Protein AF-A0A9W8CHA0-F1 (afdb_monomer)

Solvent-accessible surface area (backbone atoms only — not comparable to full-atom values): 10295 Å² total; per-residue (Å²): 117,98,78,73,63,66,67,46,80,40,76,45,73,54,78,86,43,56,71,73,57,36,50,51,46,39,60,52,34,70,33,68,90,13,84,50,25,91,42,50,75,45,77,48,66,90,63,69,86,51,57,82,72,44,62,67,42,74,47,77,55,96,94,41,79,43,80,77,45,72,59,89,64,81,89,57,67,67,65,40,52,54,48,53,51,51,51,56,55,48,62,44,61,82,71,53,88,79,84,88,81,83,90,79,96,72,97,67,96,64,95,68,79,74,69,74,78,75,53,67,66,56,57,54,53,46,49,68,70,67,34,68,66,60,56,49,50,55,53,48,54,51,52,52,51,54,49,51,54,51,49,53,52,51,52,51,52,52,61,67,66,69,115

Nearest PDB structures (foldseek):
  8vvc-assembly1_A  TM=6.935E-01  e=2.539E-04  Homo sapiens
  6bhu-assembly1_A  TM=5.672E-01  e=1.405E-04  Bos taurus
  8vt4-assembly1_B  TM=6.913E-01  e=7.758E-04  Homo sapiens
  8vux-assembly1_B  TM=6.866E-01  e=6.370E-04  Homo sapiens
  9buk-assembly1_A  TM=4.930E-01  e=8.848E-04  Homo sapiens

InterPro domains:
  IPR027417 P-loop containing nucleoside triphosphate hydrolase [G3DSA:3.40.50.300] (1-109)
  IPR027417 P-loop containing nucleoside triphosphate hydrolase [SSF52540] (2-65)
  IPR050173 ATP-binding cassette transporter C-like [PTHR24223] (1-147)

Mean predicted aligned error: 18.23 Å

Radius of gyration: 28.12 Å; Cα contacts (8 Å, |Δi|>4): 94; chains: 1; bounding box: 60×44×82 Å

pLDDT: mean 73.02, std 19.4, range [26.42, 95.0]

Organism: NCBI:txid1052880

Secondary structure (DSSP, 8-state):
-TT--SEEEEESTTTTS-HHHHHHHIIIIISTTSTTTTSEEEEE-S-GGGGGG-SEEEEEETTEEEEEEE--S---HHHHHHHHHHHHHHHGGGT------------------------HHHHHHHHHHH-HHHHHHHHHHHHHHHHHHHHHHHHHHHHHH--

Foldseek 3Di:
DVVPDQEEEEEAPLVVDDLVVSLVCCVADVDLVHPCNVGHYHYDHPDPLCVLQDQWDWDDDPNDIDTPDHDPDPRDVVVSVVSSVVVVVVVVVVPDDDDDDDDDDDPDDDPPPPPPPCPVVVVVVCCVVVDVVVVCVVVVVVVVVVVVVVVVVVVVVCVVVVD

Sequence (163 aa):
LYLEADVYIFDDILSAVDAHVERHIIERILVADGIIGNKTRILVTHAEHLVPLSNIVISFSNGNASIVRQNPEPFDPTSCISALDKLSATEQKHANANTKSNVHDKFTIHPEIDYPQLSISYIWRFIKLSGYGAVSIVIGMYLLNVYCIYYIEDLRMNLIRGK

Structure (mmCIF, N/CA/C/O backbone):
data_AF-A0A9W8CHA0-F1
#
_entry.id   AF-A0A9W8CHA0-F1
#
loop_
_atom_site.group_PDB
_atom_site.id
_atom_site.type_symbol
_atom_site.label_atom_id
_atom_site.label_alt_id
_atom_site.label_comp_id
_atom_site.label_asym_id
_atom_site.label_entity_id
_atom_site.label_seq_id
_atom_site.pdbx_PDB_ins_code
_atom_site.Cartn_x
_atom_site.Cartn_y
_atom_site.Cartn_z
_atom_site.occupancy
_atom_site.B_iso_or_equiv
_atom_site.auth_seq_id
_atom_site.auth_comp_id
_atom_site.auth_asym_id
_atom_site.auth_atom_id
_atom_site.pdbx_PDB_model_num
ATOM 1 N N . LEU A 1 1 ? -10.228 11.380 -1.732 1.00 62.72 1 LEU A N 1
ATOM 2 C CA . LEU A 1 1 ? -10.508 12.516 -0.828 1.00 62.72 1 LEU A CA 1
ATOM 3 C C . LEU A 1 1 ? -11.689 13.365 -1.289 1.00 62.72 1 LEU A C 1
ATOM 5 O O . LEU A 1 1 ? -12.598 13.568 -0.508 1.00 62.72 1 LEU A O 1
ATOM 9 N N . TYR A 1 2 ? -11.699 13.807 -2.550 1.00 63.50 2 TYR A N 1
ATOM 10 C CA . TYR A 1 2 ? -12.710 14.710 -3.125 1.00 63.50 2 TYR A CA 1
ATOM 11 C C . TYR A 1 2 ? -14.188 14.299 -2.982 1.00 63.50 2 TYR A C 1
ATOM 13 O O . TYR A 1 2 ? -15.050 15.156 -3.122 1.00 63.50 2 TYR A O 1
ATOM 21 N N . LEU A 1 3 ? -14.490 13.022 -2.721 1.00 73.44 3 LEU A N 1
ATOM 22 C CA . LEU A 1 3 ? -15.860 12.545 -2.496 1.00 73.44 3 LEU A CA 1
ATOM 23 C C . LEU A 1 3 ? -16.322 12.606 -1.028 1.00 73.44 3 LEU A C 1
ATOM 25 O O . LEU A 1 3 ? -17.466 12.257 -0.768 1.00 73.44 3 LEU A O 1
ATOM 29 N N . GLU A 1 4 ? -15.446 12.976 -0.082 1.00 80.88 4 GLU A N 1
ATOM 30 C CA . GLU A 1 4 ? -15.739 13.041 1.365 1.00 80.88 4 GLU A CA 1
ATOM 31 C C . GLU A 1 4 ? -16.498 11.819 1.920 1.00 80.88 4 GLU A C 1
ATOM 33 O O . GLU A 1 4 ? -17.339 11.928 2.807 1.00 80.88 4 GLU A O 1
ATOM 38 N N . ALA A 1 5 ? -16.179 10.625 1.413 1.00 86.50 5 ALA A N 1
ATOM 39 C CA . ALA A 1 5 ? -16.849 9.398 1.822 1.00 86.50 5 ALA A CA 1
ATOM 40 C C . ALA A 1 5 ? -16.565 9.043 3.292 1.00 86.50 5 ALA A C 1
ATOM 42 O O . ALA A 1 5 ? -15.492 9.335 3.832 1.00 86.50 5 ALA A O 1
ATOM 43 N N . ASP A 1 6 ? -17.516 8.358 3.926 1.00 88.44 6 ASP A N 1
ATOM 44 C CA . ASP A 1 6 ? -17.346 7.828 5.283 1.00 88.44 6 ASP A CA 1
ATOM 45 C C . ASP A 1 6 ? -16.515 6.541 5.319 1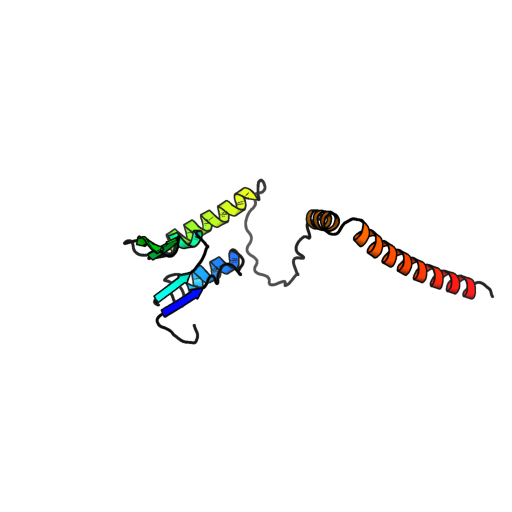.00 88.44 6 ASP A C 1
ATOM 47 O O . ASP A 1 6 ? -15.827 6.272 6.307 1.00 88.44 6 ASP A O 1
ATOM 51 N N . VAL A 1 7 ? -16.546 5.777 4.223 1.00 91.00 7 VAL A N 1
ATOM 52 C CA . VAL A 1 7 ? -15.837 4.505 4.065 1.00 91.00 7 VAL A CA 1
ATOM 53 C C . VAL A 1 7 ? -14.965 4.548 2.813 1.00 91.00 7 VAL A C 1
ATOM 55 O O . VAL A 1 7 ? -15.450 4.826 1.717 1.00 91.00 7 VAL A O 1
ATOM 58 N N . TYR A 1 8 ? -13.683 4.230 2.980 1.00 90.69 8 TYR A N 1
ATOM 59 C CA . TYR A 1 8 ? -12.711 4.085 1.901 1.00 90.69 8 TYR A CA 1
ATOM 60 C C . TYR A 1 8 ? -12.276 2.630 1.774 1.00 90.69 8 TYR A C 1
ATOM 62 O O . TYR A 1 8 ? -11.896 2.007 2.764 1.00 90.69 8 TYR A O 1
ATOM 70 N N . ILE A 1 9 ? -12.310 2.107 0.551 1.00 92.19 9 ILE A N 1
ATOM 71 C CA . ILE A 1 9 ? -11.829 0.765 0.220 1.00 92.19 9 ILE A CA 1
ATOM 72 C C . ILE A 1 9 ? -10.648 0.923 -0.733 1.00 92.19 9 ILE A C 1
ATOM 74 O O . ILE A 1 9 ? -10.749 1.629 -1.736 1.00 92.19 9 ILE A O 1
ATOM 78 N N . PHE A 1 10 ? -9.534 0.282 -0.402 1.00 91.00 10 PHE A N 1
ATOM 79 C CA . PHE A 1 10 ? -8.294 0.309 -1.162 1.00 91.00 10 PHE A CA 1
ATOM 80 C C . PHE A 1 10 ? -7.917 -1.114 -1.565 1.00 91.00 10 PHE A C 1
ATOM 82 O O . PHE A 1 10 ? -7.861 -1.994 -0.707 1.00 91.00 10 PHE A O 1
ATOM 89 N N . ASP A 1 11 ? -7.648 -1.317 -2.853 1.00 91.81 11 ASP A N 1
ATOM 90 C CA . ASP A 1 11 ? -7.210 -2.597 -3.413 1.00 91.81 11 ASP A CA 1
ATOM 91 C C . ASP A 1 11 ? -5.756 -2.475 -3.876 1.00 91.81 11 ASP A C 1
ATOM 93 O O . ASP A 1 11 ? -5.461 -1.802 -4.860 1.00 91.81 11 ASP A O 1
ATOM 97 N N . ASP A 1 12 ? -4.855 -3.005 -3.056 1.00 89.25 12 ASP A N 1
ATOM 98 C CA . ASP A 1 12 ? -3.399 -3.083 -3.202 1.00 89.25 12 ASP A CA 1
ATOM 99 C C . ASP A 1 12 ? -2.693 -1.857 -3.809 1.00 89.25 12 ASP A C 1
ATOM 101 O O . ASP A 1 12 ? -1.729 -1.965 -4.564 1.00 89.25 12 ASP A O 1
ATOM 105 N N . ILE A 1 13 ? -3.148 -0.657 -3.438 1.00 88.94 13 ILE A N 1
ATOM 106 C CA . ILE A 1 13 ? -2.675 0.618 -4.007 1.00 88.94 13 ILE A CA 1
ATOM 107 C C . ILE A 1 13 ? -1.204 0.940 -3.702 1.00 88.94 13 ILE A C 1
ATOM 109 O O . ILE A 1 13 ? -0.628 1.825 -4.331 1.00 88.94 13 ILE A O 1
ATOM 113 N N . LEU A 1 14 ? -0.617 0.274 -2.707 1.00 87.25 14 LEU A N 1
ATOM 114 C CA . LEU A 1 14 ? 0.734 0.554 -2.223 1.00 87.25 14 LEU A CA 1
ATOM 115 C C . LEU A 1 14 ? 1.798 -0.258 -2.973 1.00 87.25 14 LEU A C 1
ATOM 117 O O . LEU A 1 14 ? 2.938 0.177 -3.052 1.00 87.25 14 LEU A O 1
ATOM 121 N N . SER A 1 15 ? 1.419 -1.374 -3.605 1.00 85.31 15 SER A N 1
ATOM 122 C CA . SER A 1 15 ? 2.341 -2.258 -4.336 1.00 85.31 15 SER A CA 1
ATOM 123 C C . SER A 1 15 ? 2.955 -1.621 -5.590 1.00 85.31 15 SER A C 1
ATOM 125 O O . SER A 1 15 ? 4.040 -2.003 -6.023 1.00 85.31 15 SER A O 1
ATOM 127 N N . ALA A 1 16 ? 2.266 -0.643 -6.183 1.00 87.56 16 ALA A N 1
ATOM 128 C CA . ALA A 1 16 ? 2.714 0.071 -7.378 1.00 87.56 16 ALA A CA 1
ATOM 129 C C . ALA A 1 16 ? 3.668 1.238 -7.067 1.00 87.56 16 ALA A C 1
ATOM 131 O O . ALA A 1 16 ? 4.097 1.950 -7.978 1.00 87.56 16 ALA A O 1
ATOM 132 N N . VAL A 1 17 ? 3.950 1.476 -5.786 1.00 83.88 17 VAL A N 1
ATOM 133 C CA . VAL A 1 17 ? 4.624 2.668 -5.281 1.00 83.88 17 VAL A CA 1
ATOM 134 C C . VAL A 1 17 ? 5.921 2.258 -4.581 1.00 83.88 17 VAL A C 1
ATOM 136 O O . VAL A 1 17 ? 5.980 1.229 -3.923 1.00 83.88 17 VAL A O 1
ATOM 139 N N . ASP A 1 18 ? 6.979 3.058 -4.734 1.00 87.75 18 ASP A N 1
ATOM 140 C CA . ASP A 1 18 ? 8.251 2.815 -4.042 1.00 87.75 18 ASP A CA 1
ATOM 141 C C . ASP A 1 18 ? 8.134 3.069 -2.529 1.00 87.75 18 ASP A C 1
ATOM 143 O O . ASP A 1 18 ? 7.355 3.923 -2.100 1.00 87.75 18 ASP A O 1
ATOM 147 N N . ALA A 1 19 ? 8.962 2.401 -1.724 1.00 81.12 19 ALA A N 1
ATOM 148 C CA . ALA A 1 19 ? 8.892 2.406 -0.261 1.00 81.12 19 ALA A CA 1
ATOM 149 C C . ALA A 1 19 ? 8.898 3.821 0.351 1.00 81.12 19 ALA A C 1
ATOM 151 O O . ALA A 1 19 ? 8.209 4.091 1.339 1.00 81.12 19 ALA A O 1
ATOM 152 N N . HIS A 1 20 ? 9.644 4.762 -0.240 1.00 81.19 20 HIS A N 1
ATOM 153 C CA . HIS A 1 20 ? 9.674 6.143 0.247 1.00 81.19 20 HIS A CA 1
ATOM 154 C C . HIS A 1 20 ? 8.334 6.867 0.039 1.00 81.19 20 HIS A C 1
ATOM 156 O O . HIS A 1 20 ? 7.850 7.577 0.924 1.00 81.19 20 HIS A O 1
ATOM 162 N N . VAL A 1 21 ? 7.717 6.675 -1.127 1.00 87.75 21 VAL A N 1
ATOM 163 C CA . VAL A 1 21 ? 6.435 7.300 -1.469 1.00 87.75 21 VAL A CA 1
ATOM 164 C C . VAL A 1 21 ? 5.287 6.575 -0.765 1.00 87.75 21 VAL A C 1
ATOM 166 O O . VAL A 1 21 ? 4.380 7.231 -0.257 1.00 87.75 21 VAL A O 1
ATOM 169 N N . GLU A 1 22 ? 5.353 5.249 -0.650 1.00 86.81 22 GLU A N 1
ATOM 170 C CA . GLU A 1 22 ? 4.421 4.431 0.127 1.00 86.81 22 GLU A CA 1
ATOM 171 C C . GLU A 1 22 ? 4.345 4.937 1.569 1.00 86.81 22 GLU A C 1
ATOM 173 O O . GLU A 1 22 ? 3.263 5.239 2.076 1.00 86.81 22 GLU A O 1
ATOM 178 N N . ARG A 1 23 ? 5.502 5.114 2.212 1.00 83.75 23 ARG A N 1
ATOM 179 C CA . ARG A 1 23 ? 5.578 5.661 3.564 1.00 83.75 23 ARG A CA 1
ATOM 180 C C . ARG A 1 23 ? 4.903 7.022 3.670 1.00 83.75 23 ARG A C 1
ATOM 182 O O . ARG A 1 23 ? 4.126 7.254 4.594 1.00 83.75 23 ARG A O 1
ATOM 189 N N . HIS A 1 24 ? 5.169 7.906 2.713 1.00 86.50 24 HIS A N 1
ATOM 190 C CA . HIS A 1 24 ? 4.564 9.231 2.690 1.00 86.50 24 HIS A CA 1
ATOM 191 C C . HIS A 1 24 ? 3.033 9.166 2.589 1.00 86.50 24 HIS A C 1
ATOM 193 O O . HIS A 1 24 ? 2.329 9.931 3.250 1.00 86.50 24 HIS A O 1
ATOM 199 N N . ILE A 1 25 ? 2.511 8.237 1.785 1.00 88.38 25 ILE A N 1
ATOM 200 C CA . ILE A 1 25 ? 1.073 7.985 1.645 1.00 88.38 25 ILE A CA 1
ATOM 201 C C . ILE A 1 25 ? 0.496 7.473 2.964 1.00 88.38 25 ILE A C 1
ATOM 203 O O . ILE A 1 25 ? -0.535 7.972 3.416 1.00 88.38 25 ILE A O 1
ATOM 207 N N . ILE A 1 26 ? 1.158 6.515 3.609 1.00 86.62 26 ILE A N 1
ATOM 208 C CA . ILE A 1 26 ? 0.707 5.958 4.885 1.00 86.62 26 ILE A CA 1
ATOM 209 C C . ILE A 1 26 ? 0.631 7.059 5.944 1.00 86.62 26 ILE A C 1
ATOM 211 O O . ILE A 1 26 ? -0.442 7.283 6.504 1.00 86.62 26 ILE A O 1
ATOM 215 N N . GLU A 1 27 ? 1.727 7.786 6.164 1.00 83.94 27 GLU A N 1
ATOM 216 C CA . GLU A 1 27 ? 1.835 8.815 7.203 1.00 83.94 27 GLU A CA 1
ATOM 217 C C . GLU A 1 27 ? 0.850 9.967 6.994 1.00 83.94 27 GLU A C 1
ATOM 219 O O . GLU A 1 27 ? 0.224 10.423 7.949 1.00 83.94 27 GLU A O 1
ATOM 224 N N . ARG A 1 28 ? 0.679 10.441 5.753 1.00 84.56 28 ARG A N 1
ATOM 225 C CA . ARG A 1 28 ? -0.174 11.608 5.486 1.00 84.56 28 ARG A CA 1
ATOM 226 C C . ARG A 1 28 ? -1.638 11.275 5.265 1.00 84.56 28 ARG A C 1
ATOM 228 O O . ARG A 1 28 ? -2.474 12.158 5.438 1.00 84.56 28 ARG A O 1
ATOM 235 N N . ILE A 1 29 ? -1.971 10.060 4.839 1.00 86.81 29 ILE A N 1
ATOM 236 C CA . ILE A 1 29 ? -3.334 9.722 4.409 1.00 86.81 29 ILE A CA 1
ATOM 237 C C . ILE A 1 29 ? -3.952 8.662 5.317 1.00 86.81 29 ILE A C 1
ATOM 239 O O . ILE A 1 29 ? -5.043 8.891 5.833 1.00 86.81 29 ILE A O 1
ATOM 243 N N . LEU A 1 30 ? -3.290 7.517 5.497 1.00 84.38 30 LEU A N 1
ATOM 244 C CA . LEU A 1 30 ? -3.899 6.320 6.095 1.00 84.38 30 LEU A CA 1
ATOM 245 C C . LEU A 1 30 ? -3.842 6.286 7.629 1.00 84.38 30 LEU A C 1
ATOM 247 O O . LEU A 1 30 ? -4.703 5.661 8.255 1.00 84.38 30 LEU A O 1
ATOM 251 N N . VAL A 1 31 ? -2.838 6.929 8.224 1.00 80.50 31 VAL A N 1
ATOM 252 C CA . VAL A 1 31 ? -2.638 7.037 9.679 1.00 80.50 31 VAL A CA 1
ATOM 253 C C . VAL A 1 31 ? -3.733 7.904 10.324 1.00 80.50 31 VAL A C 1
ATOM 255 O O . VAL A 1 31 ? -4.372 8.711 9.653 1.00 80.50 31 VAL A O 1
ATOM 258 N N . ALA A 1 32 ? -3.972 7.728 11.629 1.00 71.25 32 ALA A N 1
ATOM 259 C CA . ALA A 1 32 ? -5.003 8.446 12.392 1.00 71.25 32 ALA A CA 1
ATOM 260 C C . ALA A 1 32 ? -4.886 9.984 12.326 1.00 71.25 32 ALA A C 1
ATOM 262 O O . ALA A 1 32 ? -5.907 10.663 12.269 1.00 71.25 32 ALA A O 1
ATOM 263 N N . ASP A 1 33 ? -3.664 10.515 12.241 1.00 76.06 33 ASP A N 1
ATOM 264 C CA . ASP A 1 33 ? -3.401 11.953 12.055 1.00 76.06 33 ASP A CA 1
ATOM 265 C C . ASP A 1 33 ? -3.449 12.397 10.579 1.00 76.06 33 ASP A C 1
ATOM 267 O O . ASP A 1 33 ? -3.261 13.570 10.255 1.00 76.06 33 ASP A O 1
ATOM 271 N N . GLY A 1 34 ? -3.676 11.456 9.662 1.00 77.19 34 GLY A N 1
ATOM 272 C CA . GLY A 1 34 ? -3.756 11.697 8.230 1.00 77.19 34 GLY A CA 1
ATOM 273 C C . GLY A 1 34 ? -5.103 12.269 7.788 1.00 77.19 34 GLY A C 1
ATOM 274 O O . GLY A 1 34 ? -6.080 12.325 8.535 1.00 77.19 34 GLY A O 1
ATOM 275 N N . ILE A 1 35 ? -5.187 12.653 6.513 1.00 82.75 35 ILE A N 1
ATOM 276 C CA . ILE A 1 35 ? -6.352 13.370 5.964 1.00 82.75 35 ILE A CA 1
ATOM 277 C C . ILE A 1 35 ? -7.660 12.561 6.093 1.00 82.75 35 ILE A C 1
ATOM 279 O O . ILE A 1 35 ? -8.733 13.134 6.271 1.00 82.75 35 ILE A O 1
ATOM 283 N N . ILE A 1 36 ? -7.588 11.226 6.025 1.00 86.19 36 ILE A N 1
ATOM 284 C CA . ILE A 1 36 ? -8.743 10.329 6.226 1.00 86.19 36 ILE A CA 1
ATOM 285 C C . ILE A 1 36 ? -8.644 9.522 7.522 1.00 86.19 36 ILE A C 1
ATOM 287 O O . ILE A 1 36 ? -9.340 8.515 7.666 1.00 86.19 36 ILE A O 1
ATOM 291 N N . GLY A 1 37 ? -7.812 9.958 8.470 1.00 81.69 37 GLY A N 1
ATOM 292 C CA . GLY A 1 37 ? -7.523 9.249 9.715 1.00 81.69 37 GLY A CA 1
ATOM 293 C C . GLY A 1 37 ? -8.748 9.009 10.605 1.00 81.69 37 GLY A C 1
ATOM 294 O O . GLY A 1 37 ? -8.860 7.953 11.230 1.00 81.69 37 GLY A O 1
ATOM 295 N N . ASN A 1 38 ? -9.740 9.900 10.541 1.00 84.62 38 ASN A N 1
ATOM 296 C CA . ASN A 1 38 ? -11.012 9.781 11.268 1.00 84.62 38 ASN A CA 1
ATOM 297 C C . ASN A 1 38 ? -12.120 9.011 10.518 1.00 84.62 38 ASN A C 1
ATOM 299 O O . ASN A 1 38 ? -13.231 8.892 11.030 1.00 84.62 38 ASN A O 1
ATOM 303 N N . LYS A 1 39 ? -11.868 8.519 9.298 1.00 88.19 39 LYS A N 1
ATOM 304 C CA . LYS A 1 39 ? -12.856 7.790 8.476 1.00 88.19 39 LYS A CA 1
ATOM 305 C C . LYS A 1 39 ? -12.620 6.280 8.511 1.00 88.19 39 LYS A C 1
ATOM 307 O O . LYS A 1 39 ? -11.527 5.832 8.841 1.00 88.19 39 LYS A O 1
ATOM 312 N N . THR A 1 40 ? -13.611 5.471 8.142 1.00 89.69 40 THR A N 1
ATOM 313 C CA . THR A 1 40 ? -13.425 4.014 8.056 1.00 89.69 40 THR A CA 1
ATOM 314 C C . THR A 1 40 ? -12.615 3.662 6.811 1.00 89.69 40 THR A C 1
ATOM 316 O O . THR A 1 40 ? -12.880 4.168 5.721 1.00 89.69 40 THR A O 1
ATOM 319 N N . ARG A 1 41 ? -11.614 2.790 6.964 1.00 89.31 41 ARG A N 1
ATOM 320 C CA . ARG A 1 41 ? -10.689 2.398 5.894 1.00 89.31 41 ARG A CA 1
ATOM 321 C C . ARG A 1 41 ? -10.566 0.882 5.851 1.00 89.31 41 ARG A C 1
ATOM 323 O O . ARG A 1 41 ? -10.322 0.259 6.880 1.00 89.31 41 ARG A O 1
ATOM 330 N N . ILE A 1 42 ? -10.711 0.309 4.666 1.00 91.62 42 ILE A N 1
ATOM 331 C CA . ILE A 1 42 ? -10.497 -1.110 4.393 1.00 91.62 42 ILE A CA 1
ATOM 332 C C . ILE A 1 42 ? -9.389 -1.185 3.351 1.00 91.62 42 ILE A C 1
ATOM 334 O O . ILE A 1 42 ? -9.543 -0.662 2.252 1.00 91.62 42 ILE A O 1
ATOM 338 N N . LEU A 1 43 ? -8.269 -1.803 3.711 1.00 91.31 43 LEU A N 1
ATOM 339 C CA . LEU A 1 43 ? -7.135 -2.004 2.818 1.00 91.31 43 LEU A CA 1
ATOM 340 C C . LEU A 1 43 ? -6.977 -3.499 2.558 1.00 91.31 43 LEU A C 1
ATOM 342 O O . LEU A 1 43 ? -6.772 -4.274 3.491 1.00 91.31 43 LEU A O 1
ATOM 346 N N . VAL A 1 44 ? -7.070 -3.885 1.292 1.00 92.19 44 VAL A N 1
ATOM 347 C CA . VAL A 1 44 ? -6.695 -5.210 0.801 1.00 92.19 44 VAL A CA 1
ATOM 348 C C . VAL A 1 44 ? -5.272 -5.091 0.281 1.00 92.19 44 VAL A C 1
ATOM 350 O O . VAL A 1 44 ? -5.002 -4.250 -0.568 1.00 92.19 44 VAL A O 1
ATOM 353 N N . THR A 1 45 ? -4.341 -5.866 0.826 1.00 88.44 45 THR A N 1
ATOM 354 C CA . THR A 1 45 ? -2.938 -5.815 0.404 1.00 88.44 45 THR A CA 1
ATOM 355 C C . THR A 1 45 ? -2.211 -7.107 0.745 1.00 88.44 45 THR A C 1
ATOM 357 O O . THR A 1 45 ? -2.577 -7.810 1.689 1.00 88.44 45 THR A O 1
ATOM 360 N N . HIS A 1 46 ? -1.160 -7.394 -0.019 1.00 88.25 46 HIS A N 1
ATOM 361 C CA . HIS A 1 46 ? -0.188 -8.443 0.284 1.00 88.25 46 HIS A CA 1
ATOM 362 C C . HIS A 1 46 ? 0.968 -7.953 1.177 1.00 88.25 46 HIS A C 1
ATOM 364 O O . HIS A 1 46 ? 1.809 -8.751 1.587 1.00 88.25 46 HIS A O 1
ATOM 370 N N . ALA A 1 47 ? 1.017 -6.657 1.495 1.00 80.44 47 ALA A N 1
ATOM 371 C CA . ALA A 1 47 ? 2.055 -6.033 2.306 1.00 80.44 47 ALA A CA 1
ATOM 372 C C . ALA A 1 47 ? 1.913 -6.354 3.808 1.00 80.44 47 ALA A C 1
ATOM 374 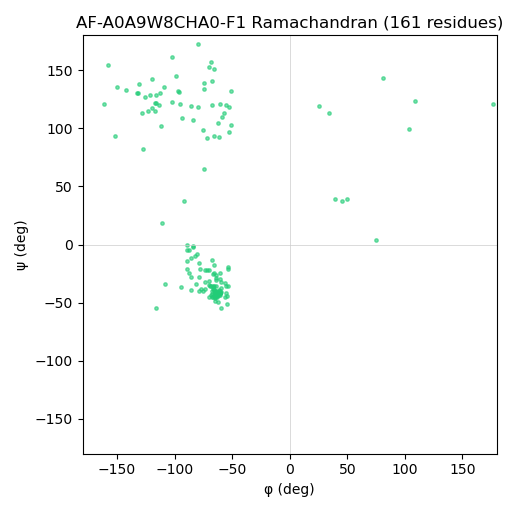O O . ALA A 1 47 ? 1.158 -5.712 4.544 1.00 80.44 47 ALA A O 1
ATOM 375 N N . GLU A 1 48 ? 2.684 -7.330 4.293 1.00 78.75 48 GLU A N 1
ATOM 376 C CA . GLU A 1 48 ? 2.667 -7.751 5.703 1.00 78.75 48 GLU A CA 1
ATOM 377 C C . GLU A 1 48 ? 3.181 -6.671 6.675 1.00 78.75 48 GLU A C 1
ATOM 379 O O . GLU A 1 48 ? 2.784 -6.644 7.842 1.00 78.75 48 GLU A O 1
ATOM 384 N N . HIS A 1 49 ? 4.015 -5.731 6.218 1.00 78.81 49 HIS A N 1
ATOM 385 C CA . HIS A 1 49 ? 4.553 -4.649 7.057 1.00 78.81 49 HIS A CA 1
ATOM 386 C C . HIS A 1 49 ? 3.499 -3.636 7.513 1.00 78.81 49 HIS A C 1
ATOM 388 O O . HIS A 1 49 ? 3.758 -2.866 8.436 1.00 78.81 49 HIS A O 1
ATOM 394 N N . LEU A 1 50 ? 2.307 -3.650 6.911 1.00 78.50 50 LEU A N 1
ATOM 395 C CA . LEU A 1 50 ? 1.182 -2.777 7.261 1.00 78.50 50 LEU A CA 1
ATOM 396 C C . LEU A 1 50 ? 0.280 -3.368 8.345 1.00 78.50 50 LEU A C 1
ATOM 398 O O . LEU A 1 50 ? -0.508 -2.655 8.963 1.00 78.50 50 LEU A O 1
ATOM 402 N N . VAL A 1 51 ? 0.424 -4.661 8.635 1.00 81.75 51 VAL A N 1
ATOM 403 C CA . VAL A 1 51 ? -0.332 -5.366 9.678 1.00 81.75 51 VAL A CA 1
ATOM 404 C C . VAL A 1 51 ? -0.211 -4.686 11.054 1.00 81.75 51 VAL A C 1
ATOM 406 O O . VAL A 1 51 ? -1.245 -4.510 11.704 1.00 81.75 51 VAL A O 1
ATOM 409 N N . PRO A 1 52 ? 0.978 -4.242 11.523 1.00 77.81 52 PRO A N 1
ATOM 410 C CA . PRO A 1 52 ? 1.110 -3.531 12.798 1.00 77.81 52 PRO A CA 1
ATOM 411 C C . PRO A 1 52 ? 0.387 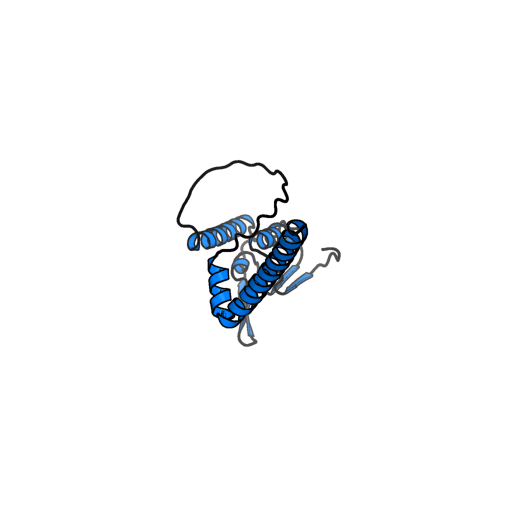-2.182 12.823 1.00 77.81 52 PRO A C 1
ATOM 413 O O . PRO A 1 52 ? -0.011 -1.734 13.892 1.00 77.81 52 PRO A O 1
ATOM 416 N N . LEU A 1 53 ? 0.213 -1.553 11.656 1.00 76.81 53 LEU A N 1
ATOM 417 C CA . LEU A 1 53 ? -0.436 -0.252 11.514 1.00 76.81 53 LEU A CA 1
ATOM 418 C C . LEU A 1 53 ? -1.973 -0.343 11.525 1.00 76.81 53 LEU A C 1
ATOM 420 O O . LEU A 1 53 ? -2.662 0.675 11.530 1.00 76.81 53 LEU A O 1
ATOM 424 N N . SER A 1 54 ? -2.527 -1.553 11.483 1.00 81.44 54 SER A N 1
ATOM 425 C CA . SER A 1 54 ? -3.964 -1.774 11.353 1.00 81.44 54 SER A CA 1
ATOM 426 C C . SER A 1 54 ? -4.629 -2.068 12.698 1.00 81.44 54 SER A C 1
ATOM 428 O O . SER A 1 54 ? -4.072 -2.737 13.568 1.00 81.44 54 SER A O 1
ATOM 430 N N . ASN A 1 55 ? -5.864 -1.593 12.865 1.00 83.50 55 ASN A N 1
ATOM 431 C CA . ASN A 1 55 ? -6.661 -1.899 14.054 1.00 83.50 55 ASN A CA 1
ATOM 432 C C . ASN A 1 55 ? -7.176 -3.348 14.038 1.00 83.50 55 ASN A C 1
ATOM 434 O O . ASN A 1 55 ? -7.228 -4.011 15.077 1.00 83.50 55 ASN A O 1
ATOM 438 N N . ILE A 1 56 ? -7.571 -3.829 12.854 1.00 87.56 56 ILE A N 1
ATOM 439 C CA . ILE A 1 56 ? -8.154 -5.153 12.627 1.00 87.56 56 ILE A CA 1
ATOM 440 C C . ILE A 1 56 ? -7.456 -5.789 11.430 1.00 87.56 56 ILE A C 1
ATOM 442 O O . ILE A 1 56 ? -7.379 -5.185 10.362 1.00 87.56 56 ILE A O 1
ATOM 446 N N . VAL A 1 57 ? -7.008 -7.029 11.607 1.00 89.25 57 VAL A N 1
ATOM 447 C CA . VAL A 1 57 ? -6.356 -7.834 10.573 1.00 89.25 57 VAL A CA 1
ATOM 448 C C . VAL A 1 57 ? -7.206 -9.063 10.302 1.00 89.25 57 VAL A C 1
ATOM 450 O O . VAL A 1 57 ? -7.449 -9.878 11.200 1.00 89.25 57 VAL A O 1
ATOM 453 N N . ILE A 1 58 ? -7.614 -9.216 9.047 1.00 91.00 58 ILE A N 1
ATOM 454 C CA . ILE A 1 58 ? -8.357 -10.376 8.559 1.00 91.00 58 ILE A CA 1
ATOM 455 C C . ILE A 1 58 ? -7.482 -11.076 7.525 1.00 91.00 58 ILE A C 1
ATOM 457 O O . ILE A 1 58 ? -7.087 -10.467 6.535 1.00 91.00 58 ILE A O 1
ATOM 461 N N . SER A 1 59 ? -7.178 -12.350 7.757 1.00 90.44 59 SER A N 1
ATOM 462 C CA . SER A 1 59 ? -6.470 -13.194 6.798 1.00 90.44 59 SER A CA 1
ATOM 463 C C . SER A 1 59 ? -7.466 -14.021 5.999 1.00 90.44 59 SER A C 1
ATOM 465 O O . SER A 1 59 ? -8.359 -14.658 6.567 1.00 90.44 59 SER A O 1
ATOM 467 N N . PHE A 1 60 ? -7.293 -14.021 4.682 1.00 90.69 60 PHE A N 1
ATOM 468 C CA . PHE A 1 60 ? -8.046 -14.856 3.758 1.00 90.69 60 PHE A CA 1
ATOM 469 C C . PHE A 1 60 ? -7.185 -16.041 3.322 1.00 90.69 60 PHE A C 1
ATOM 471 O O . PHE A 1 60 ? -6.103 -15.865 2.769 1.00 90.69 60 PHE A O 1
ATOM 478 N N . SER A 1 61 ? -7.673 -17.261 3.544 1.00 90.69 61 SER A N 1
ATOM 479 C CA . SER A 1 61 ? -7.006 -18.492 3.109 1.00 90.69 61 SER A CA 1
ATOM 480 C C . SER A 1 61 ? -8.028 -19.522 2.635 1.00 90.69 61 SER A C 1
ATOM 482 O O . SER A 1 61 ? -9.046 -19.742 3.287 1.00 90.69 61 SER A O 1
ATOM 484 N N . ASN A 1 62 ? -7.784 -20.150 1.478 1.00 91.50 62 ASN A N 1
ATOM 485 C CA . ASN A 1 62 ? -8.648 -21.197 0.906 1.00 91.50 62 ASN A CA 1
ATOM 486 C C . ASN A 1 62 ? -10.147 -20.826 0.847 1.00 91.50 62 ASN A C 1
ATOM 488 O O . ASN A 1 62 ? -11.007 -21.652 1.142 1.00 91.50 62 ASN A O 1
ATOM 492 N N . GLY A 1 63 ? -10.466 -19.570 0.514 1.00 90.81 63 GLY A N 1
ATOM 493 C CA . GLY A 1 63 ? -11.848 -19.073 0.470 1.00 90.81 63 GLY A CA 1
ATOM 494 C C . GLY A 1 63 ? -12.492 -18.803 1.838 1.00 90.81 63 GLY A C 1
ATOM 495 O O . GLY A 1 63 ? -13.657 -18.422 1.882 1.00 90.81 63 GLY A O 1
ATOM 496 N N . ASN A 1 64 ? -11.753 -18.952 2.942 1.00 90.62 64 ASN A N 1
ATOM 497 C CA . ASN A 1 64 ? -12.207 -18.647 4.297 1.00 90.62 64 ASN A CA 1
ATOM 498 C C . ASN A 1 64 ? -11.508 -17.401 4.850 1.00 90.62 64 ASN A C 1
ATOM 500 O O . ASN A 1 64 ? -10.289 -17.257 4.744 1.00 90.62 64 ASN A O 1
ATOM 504 N N . ALA A 1 65 ? -12.285 -16.524 5.485 1.00 90.00 65 ALA A N 1
ATOM 505 C CA . ALA A 1 65 ? -11.783 -15.359 6.204 1.00 90.00 65 ALA A CA 1
ATOM 506 C C . ALA A 1 65 ? -11.654 -15.680 7.699 1.00 90.00 65 ALA A C 1
ATOM 508 O O . ALA A 1 65 ? -12.596 -16.181 8.312 1.00 90.00 65 ALA A O 1
ATOM 509 N N . SER A 1 66 ? -10.505 -15.369 8.294 1.00 88.94 66 SER A N 1
ATOM 510 C CA . SER A 1 66 ? -10.253 -15.528 9.729 1.00 88.94 66 SER A CA 1
ATOM 511 C C . SER A 1 66 ? -9.659 -14.250 10.309 1.00 88.94 66 SER A C 1
ATOM 513 O O . SER A 1 66 ? -8.810 -13.607 9.693 1.00 88.94 66 SER A O 1
ATOM 515 N N . ILE A 1 67 ? -10.120 -13.855 11.493 1.00 88.31 67 ILE A N 1
ATOM 516 C CA . ILE A 1 67 ? -9.578 -12.690 12.195 1.00 88.31 67 ILE A CA 1
ATOM 517 C C . ILE A 1 67 ? -8.287 -13.129 12.879 1.00 88.31 67 ILE A C 1
ATOM 519 O O . ILE A 1 67 ? -8.305 -14.015 13.730 1.00 88.31 67 ILE A O 1
ATOM 523 N N . VAL A 1 68 ? -7.170 -12.513 12.496 1.00 82.69 68 VAL A N 1
ATOM 524 C CA . VAL A 1 68 ? -5.842 -12.847 13.034 1.00 82.69 68 VAL A CA 1
ATOM 525 C C . VAL A 1 68 ? -5.483 -11.938 14.202 1.00 82.69 68 VAL A C 1
ATOM 527 O O . VAL A 1 68 ? -4.849 -12.377 15.160 1.00 82.69 68 VAL A O 1
ATOM 530 N N . ARG A 1 69 ? -5.880 -10.662 14.141 1.00 77.06 69 ARG A N 1
ATOM 531 C CA . ARG A 1 69 ? -5.560 -9.681 15.180 1.00 77.06 69 ARG A CA 1
ATOM 532 C C . ARG A 1 69 ? -6.639 -8.609 15.282 1.00 77.06 69 ARG A C 1
ATOM 534 O O . ARG A 1 69 ? -7.064 -8.046 14.278 1.00 77.06 69 ARG A O 1
ATOM 541 N N . GLN A 1 70 ? -7.006 -8.294 16.516 1.00 69.50 70 GLN A N 1
ATOM 542 C CA . GLN A 1 70 ? -7.734 -7.090 16.900 1.00 69.50 7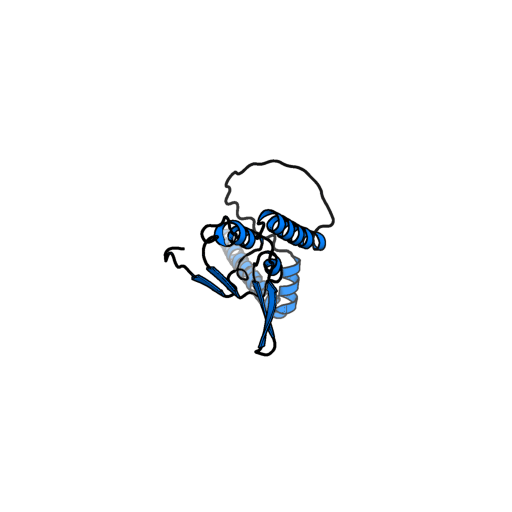0 GLN A CA 1
ATOM 543 C C . GLN A 1 70 ? -6.923 -6.466 18.031 1.00 69.50 70 GLN A C 1
ATOM 545 O O . GLN A 1 70 ? -6.753 -7.110 19.065 1.00 69.50 70 GLN A O 1
ATOM 550 N N . ASN A 1 71 ? -6.333 -5.289 17.817 1.00 60.06 71 ASN A N 1
ATOM 551 C CA . ASN A 1 71 ? -5.577 -4.634 18.882 1.00 60.06 71 ASN A CA 1
ATOM 552 C C . ASN A 1 71 ? -6.548 -3.815 19.755 1.00 60.06 71 ASN A C 1
ATOM 554 O O . ASN A 1 71 ? -7.203 -2.923 19.214 1.00 60.06 71 ASN A O 1
ATOM 558 N N . PRO A 1 72 ? -6.684 -4.109 21.062 1.00 51.56 72 PRO A N 1
ATOM 559 C CA . PRO A 1 72 ? -7.515 -3.311 21.962 1.00 51.56 72 PRO A CA 1
ATOM 560 C C . PRO A 1 72 ? -6.828 -2.012 22.415 1.00 51.56 72 PRO A C 1
ATOM 562 O O . PRO A 1 72 ? -7.502 -1.121 22.926 1.00 51.56 72 PRO A O 1
ATOM 565 N N . GLU A 1 73 ? -5.507 -1.898 22.237 1.00 54.72 73 GLU A N 1
ATOM 566 C CA . GLU A 1 73 ? -4.747 -0.680 22.534 1.00 54.72 73 GLU A CA 1
ATOM 567 C C . GLU A 1 73 ? -5.008 0.402 21.470 1.00 54.72 73 GLU A C 1
ATOM 569 O O . GLU A 1 73 ? -5.051 0.083 20.273 1.00 54.72 73 GLU A O 1
ATOM 574 N N . PRO A 1 74 ? -5.160 1.680 21.875 1.00 54.31 74 PRO A N 1
ATOM 575 C CA . PRO A 1 74 ? -5.244 2.797 20.947 1.00 54.31 74 PRO A CA 1
ATOM 576 C C . PRO A 1 74 ? -4.081 2.747 19.959 1.00 54.31 74 PRO A C 1
ATOM 578 O O . PRO A 1 74 ? -2.926 2.567 20.338 1.00 54.31 74 PRO A O 1
ATOM 581 N N . PHE A 1 75 ? -4.397 2.892 18.678 1.00 61.94 75 PHE A N 1
ATOM 582 C CA . PHE A 1 75 ? -3.391 2.964 17.631 1.00 61.94 75 PHE A CA 1
ATOM 583 C C . PHE A 1 75 ? -2.458 4.156 17.903 1.00 61.94 75 PHE A C 1
ATOM 585 O O . PHE A 1 75 ? -2.893 5.300 17.789 1.00 61.94 75 PHE A O 1
ATOM 592 N N . ASP A 1 76 ? -1.203 3.888 18.283 1.00 61.59 76 ASP A N 1
ATOM 593 C CA . ASP A 1 76 ? -0.155 4.905 18.414 1.00 61.59 76 ASP A CA 1
ATOM 594 C C . ASP A 1 76 ? 0.647 4.985 17.103 1.00 61.59 76 ASP A C 1
ATOM 596 O O . ASP A 1 76 ? 1.441 4.075 16.813 1.00 61.59 76 ASP A O 1
ATOM 600 N N . PRO A 1 77 ? 0.489 6.070 16.320 1.00 58.09 77 PRO A N 1
ATOM 601 C CA . PRO A 1 77 ? 1.230 6.281 15.081 1.00 58.09 77 PRO A CA 1
ATOM 602 C C . PRO A 1 77 ? 2.744 6.221 15.289 1.00 58.09 77 PRO A C 1
ATOM 604 O O . PRO A 1 77 ? 3.472 5.715 14.437 1.00 58.09 77 PRO A O 1
ATOM 607 N N . THR A 1 78 ? 3.224 6.708 16.436 1.00 60.34 78 THR A N 1
ATOM 608 C CA . THR A 1 78 ? 4.647 6.905 16.735 1.00 60.34 78 THR A CA 1
ATOM 609 C C . THR A 1 78 ? 5.378 5.574 16.851 1.00 60.34 78 THR A C 1
ATOM 611 O O . THR A 1 78 ? 6.441 5.376 16.252 1.00 60.34 78 THR A O 1
ATOM 614 N N . SER A 1 79 ? 4.782 4.618 17.568 1.00 60.03 79 SER A N 1
ATOM 615 C CA . SER A 1 79 ? 5.300 3.253 17.667 1.00 60.03 79 SER A CA 1
ATOM 616 C C . SER A 1 79 ? 5.385 2.569 16.299 1.00 60.03 79 SER A C 1
ATOM 618 O O . SER A 1 79 ? 6.373 1.888 16.009 1.00 60.03 79 SER A O 1
ATOM 620 N N . CYS A 1 80 ? 4.412 2.818 15.424 1.00 56.88 80 CYS A N 1
ATOM 621 C CA . CYS A 1 80 ? 4.313 2.174 14.124 1.00 56.88 80 CYS A CA 1
ATOM 622 C C . CYS A 1 80 ? 5.261 2.776 13.085 1.00 56.88 80 CYS A C 1
ATOM 624 O O . CYS A 1 80 ? 5.901 2.031 12.349 1.00 56.88 80 CYS A O 1
ATOM 626 N N . ILE A 1 81 ? 5.418 4.101 13.067 1.00 62.50 81 ILE A N 1
ATOM 627 C CA . ILE A 1 81 ? 6.426 4.793 12.253 1.00 62.50 81 ILE A CA 1
ATOM 628 C C . ILE A 1 81 ? 7.822 4.316 12.664 1.00 62.50 81 ILE A C 1
ATOM 630 O O . ILE A 1 81 ? 8.626 3.965 11.807 1.00 62.50 81 ILE A O 1
ATOM 634 N N . SER A 1 82 ? 8.077 4.159 13.970 1.00 60.44 82 SER A N 1
ATOM 635 C CA . SER A 1 82 ? 9.342 3.592 14.451 1.00 60.44 82 SER A CA 1
ATOM 636 C C . SER A 1 82 ? 9.548 2.129 14.029 1.00 60.44 82 SER A C 1
ATOM 638 O O . SER A 1 82 ? 10.684 1.690 13.862 1.00 60.44 82 SER A O 1
ATOM 640 N N . ALA A 1 83 ? 8.471 1.353 13.871 1.00 62.56 83 ALA A N 1
ATOM 641 C CA . ALA A 1 83 ? 8.526 -0.021 13.377 1.00 62.56 83 ALA A CA 1
ATOM 642 C C . ALA A 1 83 ? 8.764 -0.064 11.859 1.00 62.56 83 ALA A C 1
ATOM 644 O O . ALA A 1 83 ? 9.577 -0.863 11.398 1.00 62.56 83 ALA A O 1
ATOM 645 N N . LEU A 1 84 ? 8.134 0.841 11.106 1.00 61.9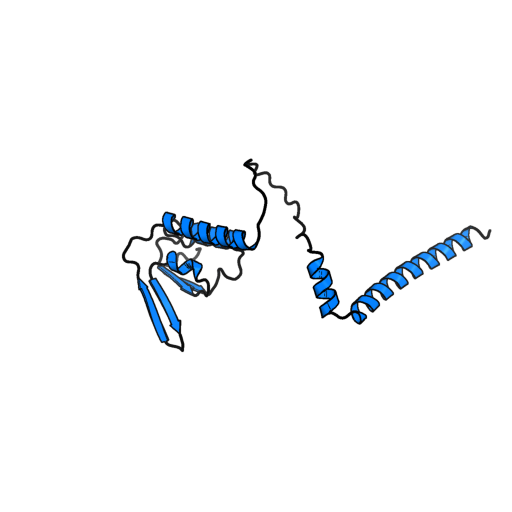1 84 LEU A N 1
ATOM 646 C CA . LEU A 1 84 ? 8.327 1.015 9.669 1.00 61.91 84 LEU A CA 1
ATOM 647 C C . LEU A 1 84 ? 9.744 1.524 9.351 1.00 61.91 84 LEU A C 1
ATOM 649 O O . LEU A 1 84 ? 10.370 1.030 8.421 1.00 61.91 84 LEU A O 1
ATOM 653 N N . ASP A 1 85 ? 10.294 2.418 10.180 1.00 63.84 85 ASP A N 1
ATOM 654 C CA . ASP A 1 85 ? 11.704 2.841 10.151 1.00 63.84 85 ASP A CA 1
ATOM 655 C C . ASP A 1 85 ? 12.672 1.693 10.418 1.00 63.84 85 ASP A C 1
ATOM 657 O O . ASP A 1 85 ? 13.734 1.600 9.807 1.00 63.84 85 ASP A O 1
ATOM 661 N N . LYS A 1 86 ? 12.328 0.791 11.340 1.00 62.00 86 LYS A N 1
ATOM 662 C CA . LYS A 1 86 ? 13.150 -0.394 11.619 1.00 62.00 86 LYS A CA 1
ATOM 663 C C . LYS A 1 86 ? 13.102 -1.395 10.465 1.00 62.00 86 LYS A C 1
ATOM 665 O O . LYS A 1 86 ? 14.117 -2.035 10.197 1.00 62.00 86 LYS A O 1
ATOM 670 N N . LEU A 1 87 ? 11.964 -1.527 9.784 1.00 54.31 87 LEU A N 1
ATOM 671 C CA . LEU A 1 87 ? 11.801 -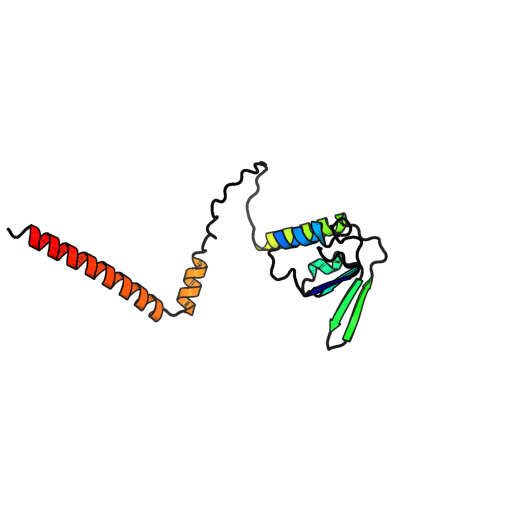2.385 8.605 1.00 54.31 87 LEU A CA 1
ATOM 672 C C . LEU A 1 87 ? 12.560 -1.818 7.395 1.00 54.31 87 LEU A C 1
ATOM 674 O O . LEU A 1 87 ? 13.354 -2.545 6.801 1.00 54.31 87 LEU A O 1
ATOM 678 N N . SER A 1 88 ? 12.461 -0.513 7.130 1.00 52.53 88 SER A N 1
ATOM 679 C CA . SER A 1 88 ? 13.241 0.152 6.074 1.00 52.53 88 SER A CA 1
ATOM 680 C C . SER A 1 88 ? 14.750 0.153 6.367 1.00 52.53 88 SER A C 1
ATOM 682 O O . SER A 1 88 ? 15.566 -0.059 5.470 1.00 52.53 88 SER A O 1
ATOM 684 N N . ALA A 1 89 ? 15.159 0.278 7.635 1.00 52.88 89 ALA A N 1
ATOM 685 C CA . ALA A 1 89 ? 16.557 0.120 8.048 1.00 52.88 89 ALA A CA 1
ATOM 686 C C . ALA A 1 89 ? 17.062 -1.335 7.948 1.00 52.88 89 ALA A C 1
ATOM 688 O O . ALA A 1 89 ? 18.270 -1.571 7.864 1.00 52.88 89 ALA A O 1
ATOM 689 N N . THR A 1 90 ? 16.161 -2.323 7.953 1.00 46.66 90 THR A N 1
ATOM 690 C CA . THR A 1 90 ? 16.508 -3.742 7.774 1.00 46.66 90 THR A CA 1
ATOM 691 C C . THR A 1 90 ? 16.690 -4.084 6.295 1.00 46.66 90 THR A C 1
ATOM 693 O O . THR A 1 90 ? 17.617 -4.824 5.961 1.00 46.66 90 THR A O 1
ATOM 696 N N . GLU A 1 91 ? 15.932 -3.456 5.393 1.00 48.16 91 GLU A N 1
ATOM 697 C CA . GLU A 1 91 ? 16.184 -3.540 3.946 1.00 48.16 91 GLU A CA 1
ATOM 698 C C . GLU A 1 91 ? 17.535 -2.917 3.552 1.00 48.16 91 GLU A C 1
ATOM 700 O O . GLU A 1 91 ? 18.217 -3.421 2.659 1.00 48.16 91 GLU A O 1
ATOM 705 N N . GLN A 1 92 ? 18.024 -1.921 4.301 1.00 42.91 92 GLN A N 1
ATOM 706 C CA . GLN A 1 92 ? 19.381 -1.389 4.115 1.00 42.91 92 GLN A CA 1
ATOM 707 C C . GLN A 1 92 ? 20.499 -2.339 4.594 1.00 42.91 92 GLN A C 1
ATOM 709 O O . GLN A 1 92 ? 21.630 -2.245 4.107 1.00 42.91 92 GLN A O 1
ATOM 714 N N . LYS A 1 93 ? 20.226 -3.294 5.500 1.00 36.41 93 LYS A N 1
ATOM 715 C CA . LYS A 1 93 ? 21.243 -4.242 6.005 1.00 36.41 93 LYS A CA 1
ATOM 716 C C . LYS A 1 93 ? 21.569 -5.389 5.049 1.00 36.41 93 LYS A C 1
ATOM 718 O O . LYS A 1 93 ? 22.664 -5.936 5.154 1.00 36.41 93 LYS A O 1
ATOM 723 N N . HIS A 1 94 ? 20.692 -5.724 4.103 1.00 37.09 94 HIS A N 1
ATOM 724 C CA . HIS A 1 94 ? 21.042 -6.666 3.033 1.00 37.09 94 HIS A CA 1
ATOM 725 C C . HIS A 1 94 ? 21.804 -6.007 1.870 1.00 37.09 94 HIS A C 1
ATOM 727 O O . HIS A 1 94 ? 22.361 -6.727 1.043 1.00 37.09 94 HIS A O 1
ATOM 733 N N . ALA A 1 95 ? 21.899 -4.670 1.838 1.00 38.59 95 ALA A N 1
ATOM 734 C CA . ALA A 1 95 ? 22.619 -3.937 0.796 1.00 38.59 95 ALA A CA 1
ATOM 735 C C . ALA A 1 95 ? 23.942 -3.297 1.254 1.00 38.59 95 ALA A C 1
ATOM 737 O O . ALA A 1 95 ? 24.880 -3.267 0.465 1.00 38.59 95 ALA A O 1
ATOM 738 N N . ASN A 1 96 ? 24.081 -2.824 2.499 1.00 34.00 96 ASN A N 1
ATOM 739 C CA . ASN A 1 96 ? 25.197 -1.936 2.846 1.00 34.00 96 ASN A CA 1
ATOM 740 C C . ASN A 1 96 ? 26.006 -2.407 4.063 1.00 34.00 96 ASN A C 1
ATOM 742 O O . ASN A 1 96 ? 25.896 -1.886 5.174 1.00 34.00 96 ASN A O 1
ATOM 746 N N . ALA A 1 97 ? 26.928 -3.338 3.815 1.00 36.97 97 ALA A N 1
ATOM 747 C CA . ALA A 1 97 ? 28.241 -3.218 4.428 1.00 36.97 97 ALA A CA 1
ATOM 748 C C . ALA A 1 97 ? 28.929 -1.990 3.806 1.00 36.97 97 ALA A C 1
ATOM 750 O O . ALA A 1 97 ? 29.163 -1.965 2.602 1.00 36.97 97 ALA A O 1
ATOM 751 N N . ASN A 1 98 ? 29.270 -1.024 4.661 1.00 36.81 98 ASN A N 1
ATOM 752 C CA . ASN A 1 98 ? 30.168 0.119 4.455 1.00 36.81 98 ASN A CA 1
ATOM 753 C C . ASN A 1 98 ? 29.530 1.518 4.356 1.00 36.81 98 ASN A C 1
ATOM 755 O O . ASN A 1 98 ? 28.776 1.849 3.449 1.00 36.81 98 ASN A O 1
ATOM 759 N N . THR A 1 99 ? 30.040 2.349 5.273 1.00 30.38 99 THR A N 1
ATOM 760 C CA . THR A 1 99 ? 30.282 3.797 5.170 1.00 30.38 99 THR A CA 1
ATOM 761 C C . THR A 1 99 ? 29.295 4.729 5.882 1.00 30.38 99 THR A C 1
ATOM 763 O O . THR A 1 99 ? 28.231 5.092 5.401 1.00 30.38 99 THR A O 1
ATOM 766 N N . LYS A 1 100 ? 29.758 5.167 7.062 1.00 32.31 100 LYS A N 1
ATOM 767 C CA . LYS A 1 100 ? 29.336 6.349 7.823 1.00 32.31 100 LYS A CA 1
ATOM 768 C C . LYS A 1 100 ? 29.727 7.642 7.086 1.00 32.31 100 LYS A C 1
ATOM 770 O O . LYS A 1 100 ? 30.889 7.731 6.704 1.00 32.31 100 LYS A O 1
ATOM 775 N N . SER A 1 101 ? 28.864 8.668 7.091 1.00 29.69 101 SER A N 1
ATOM 776 C CA . SER A 1 101 ? 29.198 10.034 7.570 1.00 29.69 101 SER A CA 1
ATOM 777 C C . SER A 1 101 ? 28.053 11.053 7.390 1.00 29.69 101 SER A C 1
ATOM 779 O O . SER A 1 101 ? 27.624 11.315 6.276 1.00 29.69 101 SER A O 1
ATOM 781 N N . ASN A 1 102 ? 27.631 11.631 8.521 1.00 27.88 102 ASN A N 1
ATOM 782 C CA . ASN A 1 102 ? 27.164 13.000 8.815 1.00 27.88 102 ASN A CA 1
ATOM 783 C C . ASN A 1 102 ? 26.540 13.922 7.735 1.00 27.88 102 ASN A C 1
ATOM 785 O O . ASN A 1 102 ? 27.223 14.404 6.841 1.00 27.88 102 ASN A O 1
ATOM 789 N N . VAL A 1 103 ? 25.278 14.295 8.003 1.00 40.53 103 VAL A N 1
ATOM 790 C CA . VAL A 1 103 ? 24.684 15.655 8.067 1.00 40.53 103 VAL A CA 1
ATOM 791 C C . VAL A 1 103 ? 25.224 16.739 7.114 1.00 40.53 103 VAL A C 1
ATOM 793 O O . VAL A 1 103 ? 26.281 17.305 7.377 1.00 40.53 103 VAL A O 1
ATOM 796 N N . HIS A 1 104 ? 24.389 17.181 6.161 1.00 26.42 104 HIS A N 1
ATOM 797 C CA . HIS A 1 104 ? 24.047 18.604 5.994 1.00 26.42 104 HIS A CA 1
ATOM 798 C C . HIS A 1 104 ? 22.755 18.768 5.173 1.00 26.42 104 HIS A C 1
ATOM 800 O O . HIS A 1 104 ? 22.685 18.344 4.020 1.00 26.42 104 HIS A O 1
ATOM 806 N N . ASP A 1 105 ? 21.744 19.402 5.770 1.00 47.84 105 ASP A N 1
ATOM 807 C CA . ASP A 1 105 ? 20.547 19.868 5.077 1.00 47.84 105 ASP A CA 1
ATOM 808 C C . ASP A 1 105 ? 20.919 20.881 3.991 1.00 47.84 105 ASP A C 1
ATOM 810 O O . ASP A 1 105 ? 21.438 21.960 4.285 1.00 47.84 105 ASP A O 1
ATOM 814 N N . LYS A 1 106 ? 20.576 20.585 2.735 1.00 28.59 106 LY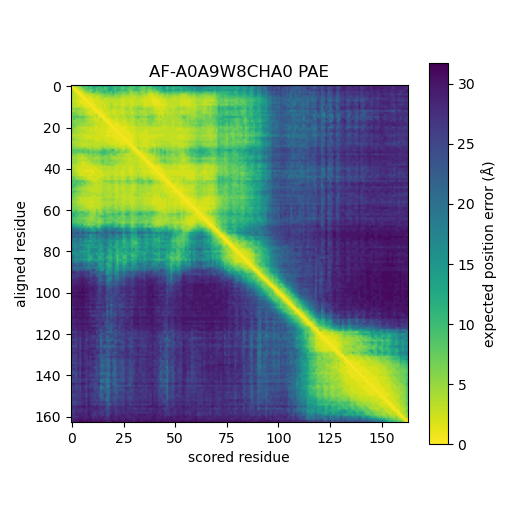S A N 1
ATOM 815 C CA . LYS A 1 106 ? 20.324 21.634 1.747 1.00 28.59 106 LYS A CA 1
ATOM 816 C C . LYS A 1 106 ? 19.332 21.165 0.692 1.00 28.59 106 LYS A C 1
ATOM 818 O O . LYS A 1 106 ? 19.693 20.604 -0.337 1.00 28.59 106 LYS A O 1
ATOM 823 N N . PHE A 1 107 ? 18.065 21.471 0.950 1.00 43.72 107 PHE A N 1
ATOM 824 C CA . PHE A 1 107 ? 17.000 21.497 -0.044 1.00 43.72 107 PHE A CA 1
ATOM 825 C C . PHE A 1 107 ? 17.349 22.553 -1.104 1.00 43.72 107 PHE A C 1
ATOM 827 O O . PHE A 1 107 ? 17.086 23.741 -0.931 1.00 43.72 107 PHE A O 1
ATOM 834 N N . THR A 1 108 ? 18.006 22.136 -2.184 1.00 31.00 108 THR A N 1
ATOM 835 C CA . THR A 1 108 ? 18.062 22.912 -3.425 1.00 31.00 108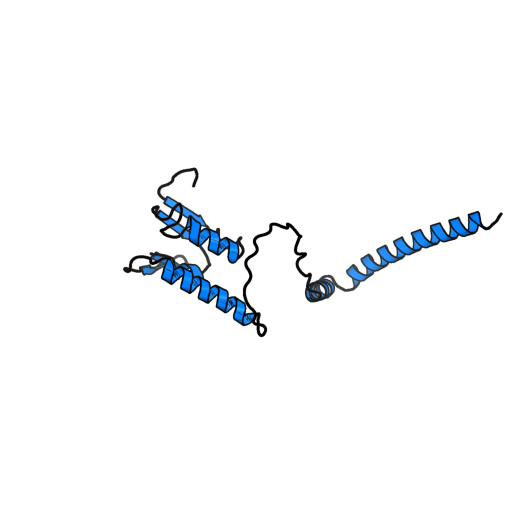 THR A CA 1
ATOM 836 C C . THR A 1 108 ? 17.528 22.010 -4.517 1.00 31.00 108 THR A C 1
ATOM 838 O O . THR A 1 108 ? 18.097 20.962 -4.804 1.00 31.00 108 THR A O 1
ATOM 841 N N . ILE A 1 109 ? 16.392 22.408 -5.077 1.00 41.56 109 ILE A N 1
ATOM 842 C CA . ILE A 1 109 ? 15.789 21.780 -6.242 1.00 41.56 109 ILE A CA 1
ATOM 843 C C . ILE A 1 109 ? 16.778 21.935 -7.401 1.00 41.56 109 ILE A C 1
ATOM 845 O O . ILE A 1 109 ? 16.902 23.014 -7.974 1.00 41.56 109 ILE A O 1
ATOM 849 N N . HIS A 1 110 ? 17.466 20.853 -7.741 1.00 29.80 110 HIS A N 1
ATOM 850 C CA . HIS A 1 110 ? 17.987 20.630 -9.079 1.00 29.80 110 HIS A CA 1
ATOM 851 C C . HIS A 1 110 ? 17.288 19.374 -9.603 1.00 29.80 110 HIS A C 1
ATOM 853 O O . HIS A 1 110 ? 17.495 18.302 -9.036 1.00 29.80 110 HIS A O 1
ATOM 859 N N . PRO A 1 111 ? 16.4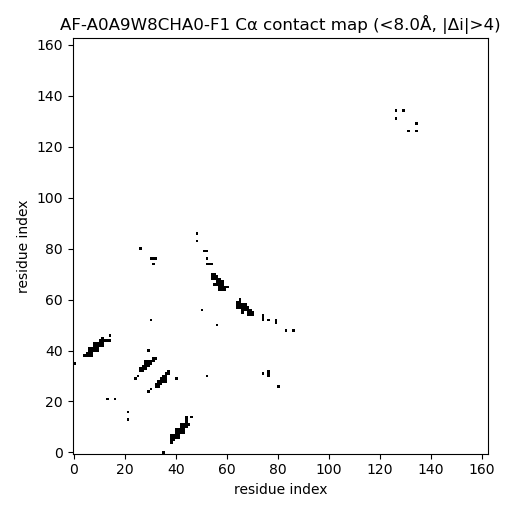57 19.458 -10.658 1.00 40.22 111 PRO A N 1
ATOM 860 C CA . PRO A 1 111 ? 16.100 18.285 -11.436 1.00 40.22 111 PRO A CA 1
ATOM 861 C C . PRO A 1 111 ? 17.321 17.931 -12.292 1.00 40.22 111 PRO A C 1
ATOM 863 O O . PRO A 1 111 ? 17.309 18.075 -13.511 1.00 40.22 111 PRO A O 1
ATOM 866 N N . GLU A 1 112 ? 18.421 17.555 -11.648 1.00 34.62 112 GLU A N 1
ATOM 867 C CA . GLU A 1 112 ? 19.481 16.849 -12.338 1.00 34.62 112 GLU A CA 1
ATOM 868 C C . GLU A 1 112 ? 19.052 15.394 -12.307 1.00 34.62 112 GLU A C 1
ATOM 870 O O . GLU A 1 112 ? 18.947 14.775 -11.251 1.00 34.62 112 GLU A O 1
ATOM 875 N N . ILE A 1 113 ? 18.634 14.926 -13.476 1.00 39.25 113 ILE A N 1
ATOM 876 C CA . ILE A 1 113 ? 18.244 13.552 -13.737 1.00 39.25 113 ILE A CA 1
ATOM 877 C C . ILE A 1 113 ? 19.393 12.683 -13.228 1.00 39.25 113 ILE A C 1
ATOM 879 O O . ILE A 1 113 ? 20.439 12.604 -13.870 1.00 39.25 113 ILE A O 1
ATOM 883 N N . ASP A 1 114 ? 19.209 12.076 -12.056 1.00 37.19 114 ASP A N 1
ATOM 884 C CA . ASP A 1 114 ? 20.066 11.008 -11.569 1.00 37.19 114 ASP A CA 1
ATOM 885 C C . ASP A 1 114 ? 19.827 9.858 -12.543 1.00 37.19 114 ASP A C 1
ATOM 887 O O . ASP A 1 114 ? 18.817 9.151 -12.482 1.00 37.19 114 ASP A O 1
ATOM 891 N N . TYR A 1 115 ? 20.669 9.784 -13.575 1.00 45.00 115 TYR A N 1
ATOM 892 C CA . TYR A 1 115 ? 20.648 8.674 -14.509 1.00 45.00 115 TYR A CA 1
ATOM 893 C C . TYR A 1 115 ? 20.750 7.425 -13.635 1.00 45.00 115 TYR A C 1
ATOM 895 O O . TYR A 1 115 ? 21.745 7.301 -12.913 1.00 45.00 115 TYR A O 1
ATOM 903 N N . PRO A 1 116 ? 19.754 6.519 -13.639 1.00 46.72 116 PRO A N 1
ATOM 904 C CA . PRO A 1 116 ? 19.843 5.315 -12.838 1.00 46.72 116 PRO A CA 1
ATOM 905 C C . PRO A 1 116 ? 21.114 4.626 -13.300 1.00 46.72 116 PRO A C 1
ATOM 907 O O . PRO A 1 116 ? 21.222 4.271 -14.474 1.00 46.72 116 PRO A O 1
ATOM 910 N N . GLN A 1 117 ? 22.095 4.563 -12.398 1.00 53.44 117 GLN A N 1
ATOM 911 C CA . GLN A 1 117 ? 23.438 4.060 -12.642 1.00 53.44 117 GLN A CA 1
ATOM 912 C C . GLN A 1 117 ? 23.255 2.677 -13.256 1.00 53.44 117 GLN A C 1
ATOM 914 O O . GLN A 1 117 ? 22.936 1.718 -12.548 1.00 53.44 117 GLN A O 1
ATOM 919 N N . LEU A 1 118 ? 23.308 2.594 -14.588 1.00 55.38 118 LEU A N 1
ATOM 920 C CA . LEU A 1 118 ? 22.888 1.410 -15.314 1.00 55.38 118 LEU A CA 1
ATOM 921 C C . LEU A 1 118 ? 23.962 0.374 -15.024 1.00 55.38 118 LEU A C 1
ATOM 923 O O . LEU A 1 118 ? 25.017 0.366 -15.656 1.00 55.38 118 LEU A O 1
ATOM 927 N N . SER A 1 119 ? 23.748 -0.416 -13.970 1.00 65.44 119 SER A N 1
ATOM 928 C CA . SER A 1 119 ? 24.751 -1.346 -13.483 1.00 65.44 119 SER A CA 1
ATOM 929 C C . SER A 1 119 ? 25.135 -2.225 -14.658 1.00 65.44 119 SER A C 1
ATOM 931 O O . SER A 1 119 ? 24.285 -2.893 -15.247 1.00 65.44 119 SER A O 1
ATOM 933 N N . ILE A 1 120 ? 26.417 -2.196 -15.025 1.00 71.94 120 ILE A N 1
ATOM 934 C CA . ILE A 1 120 ? 26.983 -2.903 -16.186 1.00 71.94 120 ILE A CA 1
ATOM 935 C C . ILE A 1 120 ? 26.630 -4.406 -16.141 1.00 71.94 120 ILE A C 1
ATOM 937 O O . ILE A 1 120 ? 26.560 -5.081 -17.169 1.00 71.94 120 ILE A O 1
ATOM 941 N N . SER A 1 121 ? 26.298 -4.911 -14.950 1.00 75.94 121 SER A N 1
ATOM 942 C CA . SER A 1 121 ? 25.709 -6.228 -14.706 1.00 75.94 121 SER A CA 1
ATOM 943 C C . SER A 1 121 ? 24.408 -6.497 -15.491 1.00 75.94 121 SER A C 1
ATOM 945 O O . SER A 1 121 ? 24.241 -7.578 -16.062 1.00 75.94 121 SER A O 1
ATOM 947 N N . TYR A 1 122 ? 23.498 -5.523 -15.604 1.00 76.94 122 TYR A N 1
ATOM 948 C CA . TYR A 1 122 ? 22.245 -5.668 -16.358 1.00 76.94 122 TYR A CA 1
ATOM 949 C C . TYR A 1 122 ? 22.482 -5.818 -17.859 1.00 76.94 122 TYR A C 1
ATOM 951 O O . TYR A 1 122 ? 21.809 -6.619 -18.509 1.00 76.94 122 TYR A O 1
ATOM 959 N N . ILE A 1 123 ? 23.482 -5.117 -18.397 1.00 78.06 123 ILE A N 1
ATOM 960 C CA . ILE A 1 123 ? 23.881 -5.227 -19.805 1.00 78.06 123 ILE A CA 1
ATOM 961 C C . ILE A 1 123 ? 24.373 -6.652 -20.088 1.00 78.06 123 ILE A C 1
ATOM 963 O O . ILE A 1 123 ? 23.946 -7.277 -21.057 1.00 78.06 123 ILE A O 1
ATOM 967 N N . TRP A 1 124 ? 25.183 -7.223 -19.192 1.00 78.31 124 TRP A N 1
ATOM 968 C CA . TRP A 1 124 ? 25.628 -8.616 -19.290 1.00 78.31 124 TRP A CA 1
ATOM 969 C C . TRP A 1 124 ? 24.478 -9.626 -19.231 1.00 78.31 124 TRP A C 1
ATOM 971 O O . TRP A 1 124 ? 24.467 -10.597 -19.993 1.00 78.31 124 TRP A O 1
ATOM 981 N N . ARG A 1 125 ? 23.481 -9.396 -18.369 1.00 77.69 125 ARG A N 1
ATOM 982 C CA . ARG A 1 125 ? 22.286 -10.248 -18.282 1.00 77.69 125 ARG A CA 1
ATOM 983 C C . ARG A 1 125 ? 21.440 -10.166 -19.554 1.00 77.69 125 ARG A C 1
ATOM 985 O O . ARG A 1 125 ? 20.970 -11.199 -20.025 1.00 77.69 125 ARG A O 1
ATOM 992 N N . PHE A 1 126 ? 21.304 -8.978 -20.138 1.00 77.88 126 PHE A N 1
ATOM 993 C CA . PHE A 1 126 ? 20.599 -8.774 -21.403 1.00 77.88 126 PHE A CA 1
ATOM 994 C C . PHE A 1 126 ? 21.314 -9.450 -22.580 1.00 77.88 126 PHE A C 1
ATOM 996 O O . PHE A 1 126 ? 20.672 -10.159 -23.351 1.00 77.88 126 PHE A O 1
ATOM 1003 N N . ILE A 1 127 ? 22.642 -9.322 -22.680 1.00 80.75 127 ILE A N 1
ATOM 1004 C CA . ILE A 1 127 ? 23.449 -9.997 -23.714 1.00 80.75 127 ILE A CA 1
ATOM 1005 C C . ILE A 1 127 ? 23.292 -11.520 -23.619 1.00 80.75 127 ILE A C 1
ATOM 1007 O O . ILE A 1 127 ? 23.143 -12.199 -24.634 1.00 80.75 127 ILE A O 1
ATOM 1011 N N . LYS A 1 128 ? 23.269 -12.061 -22.396 1.00 80.12 128 LYS A N 1
ATOM 1012 C CA . LYS A 1 128 ? 23.105 -13.500 -22.165 1.00 80.12 128 LYS A CA 1
ATOM 1013 C C . LYS A 1 128 ? 21.693 -14.004 -22.497 1.00 80.12 128 LYS A C 1
ATOM 1015 O O . LYS A 1 128 ? 21.561 -15.149 -22.914 1.00 80.12 128 LYS A O 1
ATOM 1020 N N . LEU A 1 129 ? 20.662 -13.169 -22.325 1.00 80.81 129 LEU A N 1
ATOM 1021 C CA . LEU A 1 129 ? 19.256 -13.519 -22.571 1.00 80.81 129 LEU A CA 1
ATOM 1022 C C . LEU A 1 129 ? 18.834 -13.332 -24.040 1.00 80.81 129 LEU A C 1
ATOM 1024 O O . LEU A 1 129 ? 18.111 -14.161 -24.578 1.00 80.81 129 LEU A O 1
ATOM 1028 N N . SER A 1 130 ? 19.305 -12.263 -24.688 1.00 78.62 130 SER A N 1
ATOM 1029 C CA . SER A 1 130 ? 19.046 -11.946 -26.104 1.00 78.62 130 SER A CA 1
ATOM 1030 C C . SER A 1 130 ? 19.823 -12.865 -27.062 1.00 78.62 130 SER A C 1
ATOM 1032 O O . SER A 1 130 ? 19.436 -13.073 -28.211 1.00 78.62 130 SER A O 1
ATOM 1034 N N . GLY A 1 131 ? 20.911 -13.464 -26.568 1.00 84.44 131 GLY A N 1
ATOM 1035 C CA . GLY A 1 131 ? 21.799 -14.313 -27.347 1.00 84.44 131 GLY A CA 1
ATOM 1036 C C . GLY A 1 131 ? 22.791 -13.496 -28.176 1.00 84.44 131 GLY A C 1
ATOM 1037 O O . GLY A 1 131 ? 22.483 -12.437 -28.726 1.00 84.44 131 GLY A O 1
ATOM 1038 N N . TYR A 1 132 ? 24.016 -14.009 -28.297 1.00 82.69 132 TYR A N 1
ATOM 1039 C CA . TYR A 1 132 ? 25.121 -13.298 -28.953 1.00 82.69 132 TYR A CA 1
ATOM 1040 C C . TYR A 1 132 ? 24.855 -12.966 -30.434 1.00 82.69 132 TYR A C 1
ATOM 1042 O O . TYR A 1 132 ? 25.409 -11.998 -30.950 1.00 82.69 132 TYR A O 1
ATOM 1050 N N . GLY A 1 133 ? 23.975 -13.719 -31.106 1.00 86.44 133 GLY A N 1
ATOM 1051 C CA . GLY A 1 133 ? 23.622 -13.496 -32.511 1.00 86.44 133 GLY A CA 1
ATOM 1052 C C . GLY A 1 133 ? 22.906 -12.166 -32.760 1.00 86.44 133 GLY A C 1
ATOM 1053 O O . GLY A 1 133 ? 23.324 -11.404 -33.629 1.00 86.44 133 GLY A O 1
ATOM 1054 N N . ALA A 1 134 ? 21.874 -11.841 -31.973 1.00 84.38 134 ALA A N 1
ATOM 1055 C CA . ALA A 1 134 ? 21.107 -10.605 -32.150 1.00 84.38 134 ALA A CA 1
ATOM 1056 C C . ALA A 1 134 ? 21.972 -9.362 -31.893 1.00 84.38 134 ALA A C 1
ATOM 1058 O O . ALA A 1 134 ? 21.954 -8.405 -32.667 1.00 84.38 134 ALA A O 1
ATOM 1059 N N . VAL A 1 135 ? 22.802 -9.414 -30.847 1.00 86.56 135 VAL A N 1
ATOM 1060 C CA . VAL A 1 135 ? 23.737 -8.335 -30.500 1.00 86.56 135 VAL A CA 1
ATOM 1061 C C . VAL A 1 135 ? 24.798 -8.154 -31.593 1.00 86.56 135 VAL A C 1
ATOM 1063 O O . VAL A 1 135 ? 25.085 -7.025 -31.989 1.00 86.56 135 VAL A O 1
ATOM 1066 N N . SER A 1 136 ? 25.330 -9.250 -32.145 1.00 87.25 136 SER A N 1
ATOM 1067 C CA . SER A 1 136 ? 26.309 -9.196 -33.236 1.00 87.25 136 SER A CA 1
ATOM 1068 C C . SER A 1 136 ? 25.737 -8.592 -34.520 1.00 87.25 136 SER A C 1
ATOM 1070 O O . SER A 1 136 ? 26.462 -7.885 -35.217 1.00 87.25 136 SER A O 1
ATOM 1072 N N . ILE A 1 137 ? 24.463 -8.842 -34.838 1.00 92.06 137 ILE A N 1
ATOM 1073 C CA . ILE A 1 137 ? 23.807 -8.266 -36.023 1.00 92.06 137 ILE A CA 1
ATOM 1074 C C . ILE A 1 137 ? 23.658 -6.750 -35.870 1.00 92.06 137 ILE A C 1
ATOM 1076 O O . ILE A 1 137 ? 23.985 -6.010 -36.796 1.00 92.06 137 ILE A O 1
ATOM 1080 N N . VAL A 1 138 ? 23.211 -6.275 -34.704 1.00 91.06 138 VAL A N 1
ATOM 1081 C CA . VAL A 1 138 ? 23.023 -4.835 -34.453 1.00 91.06 138 VAL A CA 1
ATOM 1082 C C . VAL A 1 138 ? 24.358 -4.093 -34.496 1.00 91.06 138 VAL A C 1
ATOM 1084 O O . VAL A 1 138 ? 24.471 -3.067 -35.166 1.00 91.06 138 VAL A O 1
ATOM 1087 N N . ILE A 1 139 ? 25.390 -4.637 -33.844 1.00 92.19 139 ILE A N 1
ATOM 1088 C CA . ILE A 1 139 ? 26.740 -4.058 -33.871 1.00 92.19 139 ILE A CA 1
ATOM 1089 C C . ILE A 1 139 ? 27.303 -4.075 -35.298 1.00 92.19 139 ILE A C 1
ATOM 1091 O O . ILE A 1 139 ? 27.848 -3.070 -35.750 1.00 92.19 139 ILE A O 1
ATOM 1095 N N . GLY A 1 140 ? 27.129 -5.176 -36.034 1.00 94.44 140 GLY A N 1
ATOM 1096 C CA . GLY A 1 140 ? 27.567 -5.292 -37.426 1.00 94.44 140 GLY A CA 1
ATOM 1097 C C . GLY A 1 140 ? 26.888 -4.281 -38.351 1.00 94.44 140 GLY A C 1
ATOM 1098 O O . GLY A 1 140 ? 27.565 -3.634 -39.147 1.00 94.44 140 GLY A O 1
ATOM 1099 N N . MET A 1 141 ? 25.576 -4.079 -38.202 1.00 94.56 141 MET A N 1
ATOM 1100 C CA . MET A 1 141 ? 24.821 -3.068 -38.950 1.00 94.56 141 MET A CA 1
ATOM 1101 C C . MET A 1 141 ? 25.347 -1.655 -38.670 1.00 94.56 141 MET A C 1
ATOM 1103 O O . MET A 1 141 ? 25.510 -0.858 -39.593 1.00 94.56 141 MET A O 1
ATOM 1107 N N . TYR A 1 142 ? 25.658 -1.352 -37.407 1.00 95.00 142 TYR A N 1
ATOM 1108 C CA . TYR A 1 142 ? 26.180 -0.045 -37.011 1.00 95.00 142 TYR A CA 1
ATOM 1109 C C . TYR A 1 142 ? 27.594 0.199 -37.556 1.00 95.00 142 TYR A C 1
ATOM 1111 O O . TYR A 1 142 ? 27.872 1.262 -38.105 1.00 95.00 142 TYR A O 1
ATOM 1119 N N . LEU A 1 143 ? 28.476 -0.802 -37.475 1.00 94.88 143 LEU A N 1
ATOM 1120 C CA . LEU A 1 143 ? 29.831 -0.722 -38.028 1.00 94.88 143 LEU A CA 1
ATOM 1121 C C . LEU A 1 143 ? 29.821 -0.593 -39.552 1.00 94.88 143 LEU A C 1
ATOM 1123 O O . LEU A 1 143 ? 30.586 0.200 -40.096 1.00 94.88 143 LEU A O 1
ATOM 1127 N N . LEU A 1 144 ? 28.934 -1.316 -40.240 1.00 94.50 144 LEU A N 1
ATOM 1128 C CA . LEU A 1 144 ? 28.767 -1.192 -41.686 1.00 94.50 144 LEU A CA 1
ATOM 1129 C C . LEU A 1 144 ? 28.273 0.207 -42.071 1.00 94.50 144 LEU A C 1
ATOM 1131 O O . LEU A 1 144 ? 28.761 0.779 -43.044 1.00 94.50 144 LEU A O 1
ATOM 1135 N N . ASN A 1 145 ? 27.351 0.779 -41.293 1.00 94.12 145 ASN A N 1
ATOM 1136 C CA . ASN A 1 145 ? 26.864 2.139 -41.502 1.00 94.12 145 ASN A CA 1
ATOM 1137 C C . ASN A 1 145 ? 27.992 3.175 -41.345 1.00 94.12 145 ASN A C 1
ATOM 1139 O O . ASN A 1 145 ? 28.218 3.977 -42.251 1.00 94.12 145 ASN A O 1
ATOM 1143 N N . VAL A 1 146 ? 28.762 3.096 -40.255 1.00 94.00 146 VAL A N 1
ATOM 1144 C CA . VAL A 1 146 ? 29.922 3.973 -40.018 1.00 94.00 146 VAL A CA 1
ATOM 1145 C C . VAL A 1 146 ? 30.973 3.812 -41.119 1.00 94.00 146 VAL A C 1
ATOM 1147 O O . VAL A 1 146 ? 31.502 4.806 -41.614 1.00 94.00 146 VAL A O 1
ATOM 1150 N N . TYR A 1 147 ? 31.242 2.579 -41.552 1.00 93.94 147 TYR A N 1
ATOM 1151 C CA . TYR A 1 147 ? 32.178 2.306 -42.640 1.00 93.94 147 TYR A CA 1
ATOM 1152 C C . TYR A 1 147 ? 31.705 2.897 -43.974 1.00 93.94 147 TYR A C 1
ATOM 1154 O O . TYR A 1 147 ? 32.506 3.484 -44.695 1.00 93.94 147 TYR A O 1
ATOM 1162 N N . CYS A 1 148 ? 30.408 2.815 -44.288 1.00 90.88 148 CYS A N 1
ATOM 1163 C CA . CYS A 1 148 ? 29.847 3.438 -45.488 1.00 90.88 148 CYS A CA 1
ATOM 1164 C C . CYS A 1 148 ? 30.011 4.960 -45.467 1.00 90.88 148 CYS A C 1
ATOM 1166 O O . CYS A 1 148 ? 30.397 5.542 -46.478 1.00 90.88 148 CYS A O 1
ATOM 1168 N N . ILE A 1 149 ? 29.765 5.605 -44.322 1.00 91.12 149 ILE A N 1
ATOM 1169 C CA . ILE A 1 149 ? 29.962 7.054 -44.174 1.00 91.12 149 ILE A CA 1
ATOM 1170 C C . ILE A 1 149 ? 31.438 7.413 -44.370 1.00 91.12 149 ILE A C 1
ATOM 1172 O O . ILE A 1 149 ? 31.752 8.333 -45.124 1.00 91.12 149 ILE A O 1
ATOM 1176 N N . TYR A 1 150 ? 32.347 6.656 -43.752 1.00 92.12 150 TYR A N 1
ATOM 1177 C CA . TYR A 1 150 ? 33.784 6.866 -43.910 1.00 92.12 150 TYR A CA 1
ATOM 1178 C C . TYR A 1 150 ? 34.235 6.699 -45.367 1.00 92.12 150 TYR A C 1
ATOM 1180 O O . TYR A 1 150 ? 34.986 7.522 -45.877 1.00 92.12 150 TYR A O 1
ATOM 1188 N N . TYR A 1 151 ? 33.736 5.674 -46.060 1.00 89.69 151 TYR A N 1
ATOM 1189 C CA . TYR A 1 151 ? 34.069 5.412 -47.458 1.00 89.69 151 TYR A CA 1
ATOM 1190 C C . TYR A 1 151 ? 33.552 6.506 -48.402 1.00 89.69 151 TYR A C 1
ATOM 1192 O O . TYR A 1 151 ? 34.253 6.905 -49.330 1.00 89.69 151 TYR A O 1
ATOM 1200 N N . ILE A 1 152 ? 32.351 7.038 -48.154 1.00 88.31 152 ILE A N 1
ATOM 1201 C CA . ILE A 1 152 ? 31.803 8.167 -48.919 1.00 88.31 152 ILE A CA 1
ATOM 1202 C C . ILE A 1 152 ? 32.665 9.420 -48.730 1.00 88.31 152 ILE A C 1
ATOM 1204 O O . ILE A 1 152 ? 32.964 10.109 -49.707 1.00 88.31 152 ILE A O 1
ATOM 1208 N N . GLU A 1 153 ? 33.092 9.711 -47.501 1.00 84.44 153 GLU A N 1
ATOM 1209 C CA . GLU A 1 153 ? 33.963 10.857 -47.229 1.00 84.44 153 GLU A CA 1
ATOM 1210 C C . GLU A 1 153 ? 35.379 10.662 -47.794 1.00 84.44 153 GLU A C 1
ATOM 1212 O O . GLU A 1 153 ? 35.948 11.608 -48.337 1.00 84.44 153 GLU A O 1
ATOM 1217 N N . ASP A 1 154 ? 35.928 9.445 -47.784 1.00 86.44 154 ASP A N 1
ATOM 1218 C CA . ASP A 1 154 ? 37.212 9.148 -48.432 1.00 86.44 154 ASP A CA 1
ATOM 1219 C C . ASP A 1 154 ? 37.136 9.316 -49.960 1.00 86.44 154 ASP A C 1
ATOM 1221 O O . ASP A 1 154 ? 37.988 9.969 -50.566 1.00 86.44 154 ASP A O 1
ATOM 1225 N N . LEU A 1 155 ? 36.063 8.833 -50.597 1.00 81.50 155 LEU A N 1
ATOM 1226 C CA . LEU A 1 155 ? 35.807 9.070 -52.021 1.00 81.50 155 LEU A CA 1
ATOM 1227 C C . LEU A 1 155 ? 35.656 10.561 -52.337 1.00 81.50 155 LEU A C 1
ATOM 1229 O O . LEU A 1 155 ? 36.198 11.038 -53.335 1.00 81.50 155 LEU A O 1
ATOM 1233 N N . ARG A 1 156 ? 34.957 11.316 -51.484 1.00 78.50 156 ARG A N 1
ATOM 1234 C CA . ARG A 1 156 ? 34.806 12.769 -51.622 1.00 78.50 156 ARG A CA 1
ATOM 1235 C C . ARG A 1 156 ? 36.154 13.482 -51.514 1.00 78.50 156 ARG A C 1
ATOM 1237 O O . ARG A 1 156 ? 36.445 14.359 -52.326 1.00 78.50 156 ARG A O 1
ATOM 1244 N N . MET A 1 157 ? 36.988 13.100 -50.551 1.00 77.06 157 MET A N 1
ATOM 1245 C CA . MET A 1 157 ? 38.317 13.682 -50.349 1.00 77.06 157 MET A CA 1
ATOM 1246 C C . MET A 1 157 ? 39.280 13.336 -51.491 1.00 77.06 157 MET A C 1
ATOM 1248 O O . MET A 1 157 ? 40.014 14.214 -51.948 1.00 77.06 157 MET A O 1
ATOM 1252 N N . ASN A 1 158 ? 39.238 12.105 -52.007 1.00 79.25 158 ASN A N 1
ATOM 1253 C CA . ASN A 1 158 ? 40.018 11.688 -53.175 1.00 79.25 158 ASN A CA 1
ATOM 1254 C C . ASN A 1 158 ? 39.567 12.405 -54.458 1.00 79.25 158 ASN A C 1
ATOM 1256 O O . ASN A 1 158 ? 40.407 12.795 -55.268 1.00 79.25 158 ASN A O 1
ATOM 1260 N N . LEU A 1 159 ? 38.267 12.669 -54.615 1.00 75.81 159 LEU A N 1
ATOM 1261 C CA . LEU A 1 159 ? 37.731 13.430 -55.747 1.00 75.81 159 LEU A CA 1
ATOM 1262 C C . LEU A 1 159 ? 38.138 14.916 -55.710 1.00 75.81 159 LEU A C 1
ATOM 1264 O O . LEU A 1 159 ? 38.396 15.504 -56.756 1.00 75.81 159 LEU A O 1
ATOM 1268 N N . ILE A 1 160 ? 38.230 15.526 -54.523 1.00 75.38 160 ILE A N 1
ATOM 1269 C CA . ILE A 1 160 ? 38.664 16.927 -54.354 1.00 75.38 160 ILE A CA 1
ATOM 1270 C C . ILE A 1 160 ? 40.179 17.082 -54.568 1.00 75.38 160 ILE A C 1
ATOM 1272 O O . ILE A 1 160 ? 40.626 18.120 -55.048 1.00 75.38 160 ILE A O 1
ATOM 1276 N N . ARG A 1 161 ? 40.975 16.061 -54.227 1.00 69.38 161 ARG A N 1
ATOM 1277 C CA . ARG A 1 161 ? 42.444 16.072 -54.345 1.00 69.38 161 ARG A CA 1
ATOM 1278 C C . ARG A 1 161 ? 42.948 15.663 -55.744 1.00 69.38 161 ARG A C 1
ATOM 1280 O O . ARG A 1 161 ? 44.124 15.843 -56.036 1.00 69.38 161 ARG A O 1
ATOM 1287 N N . GLY A 1 162 ? 42.070 15.122 -56.594 1.00 63.31 162 GLY A N 1
ATOM 1288 C CA . GLY A 1 162 ? 42.349 14.667 -57.963 1.00 63.31 162 GLY A CA 1
ATOM 1289 C C . GLY A 1 162 ? 42.130 15.716 -59.064 1.00 63.31 162 GLY A C 1
ATOM 1290 O O . GLY A 1 162 ? 41.640 15.364 -60.138 1.00 63.31 162 GLY A O 1
ATOM 1291 N N . LYS A 1 163 ? 42.467 16.985 -58.809 1.00 52.66 163 LYS A N 1
ATOM 1292 C CA . LYS A 1 163 ? 42.541 18.057 -59.812 1.00 52.66 163 LYS A CA 1
ATOM 1293 C C . LYS A 1 163 ? 43.814 18.871 -59.636 1.00 52.66 163 LYS A C 1
ATOM 1295 O O . LYS A 1 163 ? 44.122 19.204 -58.472 1.00 52.66 163 LYS A O 1
#